Protein AF-A0A2D4J6K2-F1 (afdb_monomer_lite)

InterPro domains:
  IPR034968 Reelin [PTHR11841] (1-175)
  IPR049419 Reelin, subrepeat B [PF21471] (48-173)

Foldseek 3Di:
DDDDDADDEDPQADDRPRLDGPDDFAADQDDLLPDPVSLVQWWPDAPQWDWAALVHALPPVHDGTDTAHFAQDWGKTKTFWHQQLPPWKDKDKDAAFAPVCDLSGHQPPVDPCQQLQWKFKWKDPPQPPDIDTQDTGGNVNRNHIDMDMGTQDPVQNGTGMMIMITGRDGPGGSD

pLDDT: mean 92.03, std 8.97, range [40.94, 98.75]

Secondary structure (DSSP, 8-state):
---PPPP---TTEESTTS-EESSPPPS-----SS-HHHHHHHEEEEESEEEE-TT---TTT--S-EEEE--SS-EEEEEPPEE-TT--EEEEEE--S-TT-BTTB---TT-TTGGGGPEEEEEESSTTSS-EEEEEE-GGGSSS-EEEEEEPPGGG-SEEEEEEEEE----STT-

Radius of gyration: 18.19 Å; chains: 1; bounding box: 37×35×67 Å

Organism: NCBI:txid129467

Structure (mmCIF, N/CA/C/O backbone):
data_AF-A0A2D4J6K2-F1
#
_entry.id   AF-A0A2D4J6K2-F1
#
loop_
_atom_site.group_PDB
_atom_site.id
_atom_site.type_symbol
_atom_site.label_atom_id
_atom_site.label_alt_id
_atom_site.label_comp_id
_atom_site.label_asym_id
_atom_site.label_entity_id
_atom_site.label_seq_id
_atom_site.pdbx_PDB_ins_code
_atom_site.Cartn_x
_atom_site.Cartn_y
_atom_site.Cartn_z
_atom_site.occupancy
_atom_site.B_iso_or_equiv
_atom_site.auth_seq_id
_atom_site.auth_comp_id
_atom_site.auth_asym_id
_atom_site.auth_atom_id
_atom_site.pdbx_PDB_model_num
ATOM 1 N N . CYS A 1 1 ? -8.580 -12.258 48.032 1.00 40.94 1 CYS A N 1
ATOM 2 C CA . CYS A 1 1 ? -7.951 -12.733 46.785 1.00 40.94 1 CYS A CA 1
ATOM 3 C C . CYS A 1 1 ? -8.406 -11.860 45.628 1.00 40.94 1 CYS A C 1
ATOM 5 O O . CYS A 1 1 ? -9.471 -12.102 45.084 1.00 40.94 1 CYS A O 1
ATOM 7 N N . THR A 1 2 ? -7.637 -10.838 45.277 1.00 45.34 2 THR A N 1
ATOM 8 C CA . THR A 1 2 ? -7.855 -10.039 44.062 1.00 45.34 2 THR A CA 1
ATOM 9 C C . THR A 1 2 ? -6.503 -9.889 43.389 1.00 45.34 2 THR A C 1
ATOM 11 O O . THR A 1 2 ? -5.783 -8.925 43.615 1.00 45.34 2 THR A O 1
ATOM 14 N N . THR A 1 3 ? -6.116 -10.914 42.642 1.00 52.81 3 THR A N 1
ATOM 15 C CA . THR A 1 3 ? -4.919 -10.920 41.796 1.00 52.81 3 THR A CA 1
ATOM 16 C C . THR A 1 3 ? -5.370 -11.283 40.389 1.00 52.81 3 THR A C 1
ATOM 18 O O . THR A 1 3 ? -5.173 -12.406 39.934 1.00 52.81 3 THR A O 1
ATOM 21 N N . GLY A 1 4 ? -6.085 -10.359 39.748 1.00 64.50 4 GLY A N 1
ATOM 22 C CA . GLY A 1 4 ? -6.247 -10.362 38.295 1.00 64.50 4 GLY A CA 1
ATOM 23 C C . GLY A 1 4 ? -5.113 -9.549 37.672 1.00 64.50 4 GLY A C 1
ATOM 24 O O . GLY A 1 4 ? -4.625 -8.609 38.300 1.00 64.50 4 GLY A O 1
ATOM 25 N N . ALA A 1 5 ? -4.670 -9.922 36.472 1.00 72.75 5 ALA A N 1
ATOM 26 C CA . ALA A 1 5 ? -3.735 -9.108 35.704 1.00 72.75 5 ALA A CA 1
ATOM 27 C C . ALA A 1 5 ? -4.424 -7.788 35.315 1.00 72.75 5 ALA A C 1
ATOM 29 O O . ALA A 1 5 ? -5.496 -7.815 34.720 1.00 72.75 5 ALA A O 1
ATOM 30 N N . VAL A 1 6 ? -3.831 -6.654 35.691 1.00 81.38 6 VAL A N 1
ATOM 31 C CA . VAL A 1 6 ? -4.271 -5.318 35.266 1.00 81.38 6 VAL A CA 1
ATOM 32 C C . VAL A 1 6 ? -3.537 -4.986 33.970 1.00 81.38 6 VAL A C 1
ATOM 34 O O . VAL A 1 6 ? -2.307 -5.051 33.939 1.00 81.38 6 VAL A O 1
ATOM 37 N N . CYS A 1 7 ? -4.272 -4.657 32.909 1.00 81.44 7 CYS A N 1
ATOM 38 C CA . CYS A 1 7 ? -3.682 -4.202 31.655 1.00 81.44 7 CYS A CA 1
ATOM 39 C C . CYS A 1 7 ? -3.171 -2.761 31.814 1.00 81.44 7 CYS A C 1
ATOM 41 O O . CYS A 1 7 ? -3.884 -1.890 32.307 1.00 81.44 7 CYS A O 1
ATOM 43 N N . ILE A 1 8 ? -1.919 -2.517 31.423 1.00 87.94 8 ILE A N 1
ATOM 44 C CA . ILE A 1 8 ? -1.340 -1.172 31.326 1.00 87.94 8 ILE A CA 1
ATOM 45 C C . ILE A 1 8 ? -1.358 -0.812 29.845 1.00 87.94 8 ILE A C 1
ATOM 47 O O . ILE A 1 8 ? -0.713 -1.497 29.053 1.00 87.94 8 ILE A O 1
ATOM 51 N N . CYS A 1 9 ? -2.128 0.210 29.481 1.00 85.31 9 CYS A N 1
ATOM 52 C CA . CYS A 1 9 ? -2.348 0.574 28.086 1.00 85.31 9 CYS A CA 1
ATOM 53 C C . CYS A 1 9 ? -1.254 1.495 27.555 1.00 85.31 9 CYS A C 1
ATOM 55 O O . CYS A 1 9 ? -0.754 2.358 28.281 1.00 85.31 9 CYS A O 1
ATOM 57 N N . ASP A 1 10 ? -0.928 1.322 26.275 1.00 85.62 10 ASP A N 1
ATOM 58 C CA . ASP A 1 10 ? -0.120 2.279 25.526 1.00 85.62 10 ASP A CA 1
ATOM 59 C C . ASP A 1 10 ? -0.854 3.624 25.411 1.00 85.62 10 ASP A C 1
ATOM 61 O O . ASP A 1 10 ? -2.075 3.689 25.560 1.00 85.62 10 ASP A O 1
ATOM 65 N N . GLU A 1 11 ? -0.117 4.700 25.117 1.00 86.06 11 GLU A N 1
ATOM 66 C CA . GLU A 1 11 ? -0.626 6.081 25.155 1.00 86.06 11 GLU A CA 1
ATOM 67 C C . GLU A 1 11 ? -1.882 6.306 24.300 1.00 86.06 11 GLU A C 1
ATOM 69 O O . GLU A 1 11 ? -2.694 7.155 24.646 1.00 86.06 11 GLU A O 1
ATOM 74 N N . GLU A 1 12 ? -2.084 5.543 23.224 1.00 84.31 12 GLU A N 1
ATOM 75 C CA . GLU A 1 12 ? -3.235 5.670 22.316 1.00 84.31 12 GLU A CA 1
ATOM 76 C C . GLU A 1 12 ? -4.458 4.820 22.713 1.00 84.31 12 GLU A C 1
ATOM 78 O O . GLU A 1 12 ? -5.531 4.943 22.109 1.00 84.31 12 GLU A O 1
ATOM 83 N N . TYR A 1 13 ? -4.321 3.973 23.737 1.00 85.81 13 TYR A N 1
ATOM 84 C CA . TYR A 1 13 ? -5.307 2.971 24.130 1.00 85.81 13 TYR A CA 1
ATOM 85 C C . TYR A 1 13 ? -5.814 3.196 25.561 1.00 85.81 13 TYR A C 1
ATOM 87 O O . TYR A 1 13 ? -5.136 3.745 26.426 1.00 85.81 13 TYR A O 1
ATOM 95 N N . GLN A 1 14 ? -7.042 2.762 25.826 1.00 87.69 14 GLN A N 1
ATOM 96 C CA . GLN A 1 14 ? -7.716 2.871 27.117 1.00 87.69 14 GLN A CA 1
ATOM 97 C C . GLN A 1 14 ? -8.686 1.699 27.339 1.00 87.69 14 GLN A C 1
ATOM 99 O O . GLN A 1 14 ? -8.943 0.896 26.438 1.00 87.69 14 GLN A O 1
ATOM 104 N N . GLY A 1 15 ? -9.263 1.638 28.541 1.00 83.81 15 GLY A N 1
ATOM 105 C CA . GLY A 1 15 ? -10.192 0.588 28.965 1.00 83.81 15 GLY A CA 1
ATOM 106 C C . GLY A 1 15 ? -9.508 -0.533 29.748 1.00 83.81 15 GLY A C 1
ATOM 107 O O . GLY A 1 15 ? -8.283 -0.598 29.816 1.00 83.81 15 GLY A O 1
ATOM 108 N N . ASP A 1 16 ? -10.313 -1.414 30.342 1.00 84.75 16 ASP A N 1
ATOM 109 C CA . ASP A 1 16 ? -9.829 -2.474 31.240 1.00 84.75 16 ASP A CA 1
ATOM 110 C C . ASP A 1 16 ? -8.933 -3.510 30.532 1.00 84.75 16 ASP A C 1
ATOM 112 O O . ASP A 1 16 ? -8.126 -4.174 31.182 1.00 84.75 16 ASP A O 1
ATOM 116 N N . ASP A 1 17 ? -9.058 -3.633 29.206 1.00 84.81 17 ASP A N 1
ATOM 117 C CA . ASP A 1 17 ? -8.307 -4.554 28.344 1.00 84.81 17 ASP A CA 1
ATOM 118 C C . ASP A 1 17 ? -7.484 -3.851 27.245 1.00 84.81 17 ASP A C 1
ATOM 120 O O . ASP A 1 17 ? -6.954 -4.513 26.352 1.00 84.81 17 ASP A O 1
ATOM 124 N N . CYS A 1 18 ? -7.370 -2.518 27.294 1.00 84.19 18 CYS A N 1
ATOM 125 C CA . CYS A 1 18 ? -6.665 -1.697 26.302 1.00 84.19 18 CYS A CA 1
ATOM 126 C C . CYS A 1 18 ? -7.166 -1.846 24.853 1.00 84.19 18 CYS A C 1
ATOM 128 O O . CYS A 1 18 ? -6.409 -1.629 23.909 1.00 84.19 18 CYS A O 1
ATOM 130 N N . SER A 1 19 ? -8.438 -2.203 24.653 1.00 81.06 19 SER A N 1
ATOM 131 C CA . SER A 1 19 ? -9.027 -2.378 23.315 1.00 81.06 19 SER A CA 1
ATOM 132 C C . SER A 1 19 ? -9.622 -1.101 22.706 1.00 81.06 19 SER A C 1
ATOM 134 O O . SER A 1 19 ? -9.994 -1.089 21.529 1.00 81.06 19 SER A O 1
ATOM 136 N N . VAL A 1 20 ? -9.740 -0.019 23.481 1.00 84.50 20 VAL A N 1
ATOM 137 C CA . VAL A 1 20 ? -10.436 1.206 23.066 1.00 84.50 20 VAL A CA 1
ATOM 138 C C . VAL A 1 20 ? -9.429 2.299 22.737 1.00 84.50 20 VAL A C 1
ATOM 140 O O . VAL A 1 20 ? -8.550 2.587 23.535 1.00 84.50 20 VAL A O 1
ATOM 143 N N . PHE A 1 21 ? -9.593 2.968 21.597 1.00 86.38 21 PHE A N 1
ATOM 144 C CA . PHE A 1 21 ? -8.794 4.149 21.259 1.00 86.38 21 PHE A CA 1
ATOM 145 C C . PHE A 1 21 ? -9.214 5.349 22.114 1.00 86.38 21 PHE A C 1
ATOM 147 O O . PHE A 1 21 ? -10.408 5.589 22.324 1.00 86.38 21 PHE A O 1
ATOM 154 N N . ASN A 1 22 ? -8.244 6.119 22.601 1.00 87.81 22 ASN A N 1
ATOM 155 C CA . ASN A 1 22 ? -8.507 7.346 23.361 1.00 87.81 22 ASN A CA 1
ATOM 156 C C . ASN A 1 22 ? -8.780 8.583 22.482 1.00 87.81 22 ASN A C 1
ATOM 158 O O . ASN A 1 22 ? -9.124 9.645 23.000 1.00 87.81 22 ASN A O 1
ATOM 162 N N . HIS A 1 23 ? -8.666 8.434 21.162 1.00 88.25 23 HIS A N 1
ATOM 163 C CA . HIS A 1 23 ? -8.917 9.459 20.157 1.00 88.25 23 HIS A CA 1
ATOM 164 C C . HIS A 1 23 ? -9.767 8.903 19.004 1.00 88.25 23 HIS A C 1
ATOM 166 O O . HIS A 1 23 ? -9.968 7.693 18.866 1.00 88.25 23 HIS A O 1
ATOM 172 N N . GLU A 1 24 ? -10.297 9.795 18.165 1.00 92.38 24 GLU A N 1
ATOM 173 C CA . GLU A 1 24 ? -11.026 9.383 16.966 1.00 92.38 24 GLU A CA 1
ATOM 174 C C . GLU A 1 24 ? -10.060 8.953 15.861 1.00 92.38 24 GLU A C 1
ATOM 176 O O . GLU A 1 24 ? -9.189 9.717 15.445 1.00 92.38 24 GLU A O 1
ATOM 181 N N . LEU A 1 25 ? -10.254 7.736 15.351 1.00 95.12 25 LEU A N 1
ATOM 182 C CA . LEU A 1 25 ? -9.479 7.228 14.228 1.00 95.12 25 LEU A CA 1
ATOM 183 C C . LEU A 1 25 ? -9.926 7.857 12.899 1.00 95.12 25 LEU A C 1
ATOM 185 O O . LEU A 1 25 ? -11.128 8.056 12.678 1.00 95.12 25 LEU A O 1
ATOM 189 N N . PRO A 1 26 ? -8.993 8.101 11.963 1.00 96.25 26 PRO A N 1
ATOM 190 C CA . PRO A 1 26 ? -9.336 8.550 10.623 1.00 96.25 26 PRO A CA 1
ATOM 191 C C . PRO A 1 26 ? -10.229 7.527 9.909 1.00 96.25 26 PRO A C 1
ATOM 193 O O . PRO A 1 26 ? -9.939 6.334 9.855 1.00 96.25 26 PRO A O 1
ATOM 196 N N . SER A 1 27 ? -11.325 8.011 9.319 1.00 96.12 27 SER A N 1
ATOM 197 C CA . SER A 1 27 ? -12.288 7.174 8.579 1.00 96.12 27 SER A CA 1
ATOM 198 C C . SER A 1 27 ? -11.938 6.979 7.100 1.00 96.12 27 SER A C 1
ATOM 200 O O . SER A 1 27 ? -12.653 6.302 6.359 1.00 96.12 27 SER A O 1
ATOM 202 N N . TYR A 1 28 ? -10.849 7.598 6.646 1.00 95.56 28 TYR A N 1
ATOM 203 C CA . TYR A 1 28 ? -10.326 7.475 5.295 1.00 95.56 28 TYR A CA 1
ATOM 204 C C . TYR A 1 28 ? -8.827 7.772 5.281 1.00 95.56 28 TYR A C 1
ATOM 206 O O . TYR A 1 28 ? -8.302 8.446 6.164 1.00 95.56 28 TYR A O 1
ATOM 214 N N . ILE A 1 29 ? -8.168 7.311 4.225 1.00 96.88 29 ILE A N 1
ATOM 215 C CA . ILE A 1 29 ? -6.788 7.645 3.885 1.00 96.88 29 ILE A CA 1
ATOM 216 C C . ILE A 1 29 ? -6.765 8.115 2.431 1.00 96.88 29 ILE A C 1
ATOM 218 O O . ILE A 1 29 ? -7.442 7.548 1.568 1.00 96.88 29 ILE A O 1
ATOM 222 N N . LYS A 1 30 ? -6.004 9.172 2.155 1.00 97.31 30 LYS A N 1
ATOM 223 C CA . LYS A 1 30 ? -5.734 9.631 0.795 1.00 97.31 30 LYS A CA 1
ATOM 224 C C . LYS A 1 30 ? -4.341 10.224 0.746 1.00 97.31 30 LYS A C 1
ATOM 226 O O . LYS A 1 30 ? -4.066 11.207 1.428 1.00 97.31 30 LYS A O 1
ATOM 231 N N . ASP A 1 31 ? -3.513 9.657 -0.115 1.00 97.81 31 ASP A N 1
ATOM 232 C CA . ASP A 1 31 ? -2.164 10.137 -0.350 1.00 97.81 31 ASP A CA 1
ATOM 233 C C . ASP A 1 31 ? -1.859 10.081 -1.847 1.00 97.81 31 ASP A C 1
ATOM 235 O O . ASP A 1 31 ? -2.125 9.072 -2.502 1.00 97.81 31 ASP A O 1
ATOM 239 N N . ASN A 1 32 ? -1.375 11.192 -2.394 1.00 96.62 32 ASN A N 1
ATOM 240 C CA . ASN A 1 32 ? -0.858 11.273 -3.758 1.00 96.62 32 ASN A CA 1
ATOM 241 C C . ASN A 1 32 ? 0.677 11.297 -3.786 1.00 96.62 32 ASN A C 1
ATOM 243 O O . ASN A 1 32 ? 1.232 11.417 -4.866 1.00 96.62 32 ASN A O 1
ATOM 247 N N . PHE A 1 33 ? 1.328 11.187 -2.622 1.00 97.25 33 PHE A N 1
ATOM 248 C CA . PHE A 1 33 ? 2.777 11.156 -2.430 1.00 97.25 33 PHE A CA 1
ATOM 249 C C . PHE A 1 33 ? 3.519 12.424 -2.870 1.00 97.25 33 PHE A C 1
ATOM 251 O O . PHE A 1 33 ? 4.728 12.404 -3.037 1.00 97.25 33 PHE A O 1
ATOM 258 N N . GLU A 1 34 ? 2.820 13.556 -2.962 1.00 96.00 34 GLU A N 1
ATOM 259 C CA . GLU A 1 34 ? 3.423 14.865 -3.266 1.00 96.00 34 GLU A CA 1
ATOM 260 C C . GLU A 1 34 ? 3.823 15.645 -2.000 1.00 96.00 34 GLU A C 1
ATOM 262 O O . GLU A 1 34 ? 4.431 16.713 -2.068 1.00 96.00 34 GLU A O 1
ATOM 267 N N . SER A 1 35 ? 3.436 15.164 -0.813 1.00 95.50 35 SER A N 1
ATOM 268 C CA . SER A 1 35 ? 3.678 15.857 0.454 1.00 95.50 35 SER A CA 1
ATOM 269 C C . SER A 1 35 ? 4.117 14.893 1.546 1.00 95.50 35 SER A C 1
ATOM 271 O O . SER A 1 35 ? 3.306 14.143 2.084 1.00 95.50 35 SER A O 1
ATOM 273 N N . ALA A 1 36 ? 5.384 15.006 1.955 1.00 94.12 36 ALA A N 1
ATOM 274 C CA . ALA A 1 36 ? 5.952 14.209 3.043 1.00 94.12 36 ALA A CA 1
ATOM 275 C C . ALA A 1 36 ? 5.132 14.305 4.342 1.00 94.12 36 ALA A C 1
ATOM 277 O O . ALA A 1 36 ? 4.940 13.304 5.023 1.00 94.12 36 ALA A O 1
ATOM 278 N N . ARG A 1 37 ? 4.573 15.486 4.647 1.00 95.62 37 ARG A N 1
ATOM 279 C CA . ARG A 1 37 ? 3.709 15.686 5.820 1.00 95.62 37 ARG A CA 1
ATOM 280 C C . ARG A 1 37 ? 2.416 14.872 5.735 1.00 95.62 37 ARG A C 1
ATOM 282 O O . ARG A 1 37 ? 1.976 14.327 6.738 1.00 95.62 37 ARG A O 1
ATOM 289 N N . ILE A 1 38 ? 1.784 14.814 4.561 1.00 95.19 38 ILE A N 1
ATOM 290 C CA . ILE A 1 38 ? 0.570 14.005 4.370 1.00 95.19 38 ILE A CA 1
ATOM 291 C C . ILE A 1 38 ? 0.911 12.522 4.500 1.00 95.19 38 ILE A C 1
ATOM 293 O O . ILE A 1 38 ? 0.182 11.786 5.162 1.00 95.19 38 ILE A O 1
ATOM 297 N N . THR A 1 39 ? 2.051 12.107 3.952 1.00 96.31 39 THR A N 1
ATOM 298 C CA . THR A 1 39 ? 2.540 10.736 4.090 1.00 96.31 39 THR A CA 1
ATOM 299 C C . THR A 1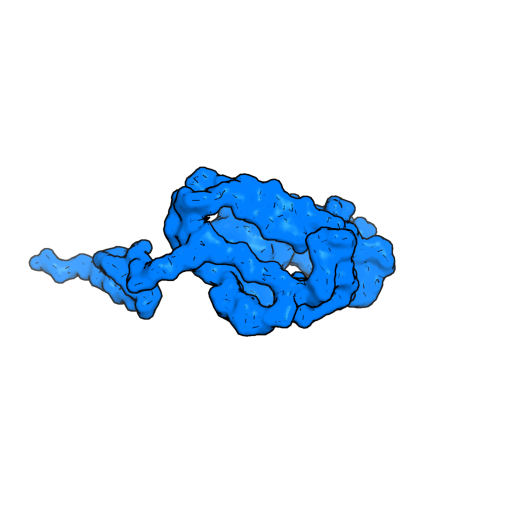 39 ? 2.792 10.361 5.554 1.00 96.31 39 THR A C 1
ATOM 301 O O . THR A 1 39 ? 2.292 9.341 6.014 1.00 96.31 39 THR A O 1
ATOM 304 N N . GLU A 1 40 ? 3.453 11.209 6.335 1.00 95.94 40 GLU A N 1
ATOM 305 C CA . GLU A 1 40 ? 3.700 10.967 7.765 1.00 95.94 40 GLU A CA 1
ATOM 306 C C . GLU A 1 40 ? 2.411 10.878 8.607 1.00 95.94 40 GLU A C 1
ATOM 308 O O . GLU A 1 40 ? 2.323 10.127 9.581 1.00 95.94 40 GLU A O 1
ATOM 313 N N . ILE A 1 41 ? 1.370 11.624 8.229 1.00 95.56 41 ILE A N 1
ATOM 314 C CA . ILE A 1 41 ? 0.064 11.555 8.897 1.00 95.56 41 ILE A CA 1
ATOM 315 C C . ILE A 1 41 ? -0.646 10.232 8.586 1.00 95.56 41 ILE A C 1
ATOM 317 O O . ILE A 1 41 ? -1.324 9.684 9.451 1.00 95.56 41 ILE A O 1
ATOM 321 N N . ASN A 1 42 ? -0.501 9.725 7.364 1.00 97.56 42 ASN A N 1
ATOM 322 C CA . ASN A 1 42 ? -1.285 8.607 6.846 1.00 97.56 42 ASN A CA 1
ATOM 323 C C . ASN A 1 42 ? -0.658 7.225 7.098 1.00 97.56 42 ASN A C 1
ATOM 325 O O . ASN A 1 42 ? -1.383 6.235 7.247 1.00 97.56 42 ASN A O 1
ATOM 329 N N . TRP A 1 43 ? 0.671 7.140 7.104 1.00 98.00 43 TRP A N 1
ATOM 330 C CA . TRP A 1 43 ? 1.405 5.876 7.107 1.00 98.00 43 TRP A CA 1
ATOM 331 C C . TRP A 1 43 ? 2.163 5.685 8.416 1.00 98.00 43 TRP A C 1
ATOM 333 O O . TRP A 1 43 ? 2.912 6.558 8.840 1.00 98.00 43 TRP A O 1
ATOM 343 N N . GLU A 1 44 ? 1.971 4.522 9.030 1.00 96.75 44 GLU A N 1
ATOM 344 C CA . GLU A 1 44 ? 2.675 4.112 10.246 1.00 96.75 44 GLU A CA 1
ATOM 345 C C . GLU A 1 44 ? 4.065 3.568 9.907 1.00 96.75 44 GLU A C 1
ATOM 347 O O . GLU A 1 44 ? 5.062 3.902 10.539 1.00 96.75 44 GLU A O 1
ATOM 352 N N . ILE A 1 45 ? 4.145 2.733 8.866 1.00 97.50 45 ILE A N 1
ATOM 353 C CA . ILE A 1 45 ? 5.390 2.079 8.458 1.00 97.50 45 ILE A CA 1
ATOM 354 C C . ILE A 1 45 ? 5.560 2.223 6.954 1.00 97.50 45 ILE A C 1
ATOM 356 O O . ILE A 1 45 ? 4.717 1.775 6.182 1.00 97.50 45 ILE A O 1
ATOM 360 N N . ILE A 1 46 ? 6.703 2.760 6.535 1.00 97.88 46 ILE A N 1
ATOM 361 C CA . ILE A 1 46 ? 7.211 2.641 5.168 1.00 97.88 46 ILE A CA 1
ATOM 362 C C . ILE A 1 46 ? 8.616 2.053 5.265 1.00 97.88 46 ILE A C 1
ATOM 364 O O . ILE A 1 46 ? 9.523 2.666 5.821 1.00 97.88 46 ILE A O 1
ATOM 368 N N . GLN A 1 47 ? 8.797 0.844 4.743 1.00 97.38 47 GLN A N 1
ATOM 369 C CA . GLN A 1 47 ? 10.084 0.150 4.726 1.00 97.38 47 GLN A CA 1
ATOM 370 C C . GLN A 1 47 ? 10.454 -0.232 3.303 1.00 97.38 47 GLN A C 1
ATOM 372 O O . GLN A 1 47 ? 9.610 -0.703 2.544 1.00 97.38 47 GLN A O 1
ATOM 377 N N . GLY A 1 48 ? 11.719 -0.013 2.940 1.00 95.50 48 GLY A N 1
ATOM 378 C CA . GLY A 1 48 ? 12.235 -0.341 1.611 1.00 95.50 48 GLY A CA 1
ATOM 379 C C . GLY A 1 48 ? 11.647 0.504 0.475 1.00 95.50 48 GLY A C 1
ATOM 380 O O . GLY A 1 48 ? 11.865 0.162 -0.688 1.00 95.50 48 GLY A O 1
ATOM 381 N N . GLY A 1 49 ? 10.917 1.575 0.797 1.00 95.25 49 GLY A N 1
ATOM 382 C CA . GLY A 1 49 ? 10.326 2.499 -0.164 1.00 95.25 49 GLY A CA 1
ATOM 383 C C . GLY A 1 49 ? 10.651 3.955 0.141 1.00 95.25 49 GLY A C 1
ATOM 384 O O . GLY A 1 49 ? 10.939 4.316 1.280 1.00 95.25 49 GLY A O 1
ATOM 385 N N . VAL A 1 50 ? 10.617 4.774 -0.904 1.00 95.12 50 VAL A N 1
ATOM 386 C CA . VAL A 1 50 ? 10.858 6.218 -0.875 1.00 95.12 50 VAL A CA 1
ATOM 387 C C . VAL A 1 50 ? 9.837 6.918 -1.764 1.00 95.12 50 VAL A C 1
ATOM 389 O O . VAL A 1 50 ? 9.312 6.321 -2.702 1.00 95.12 50 VAL A O 1
ATOM 392 N N . ILE A 1 51 ? 9.560 8.189 -1.488 1.00 96.69 51 ILE A N 1
ATOM 393 C CA . ILE A 1 51 ? 8.781 9.018 -2.408 1.00 96.69 51 ILE A CA 1
ATOM 394 C C . ILE A 1 51 ? 9.666 9.369 -3.607 1.00 96.69 51 ILE A C 1
ATOM 396 O O . ILE A 1 51 ? 10.795 9.829 -3.432 1.00 96.69 51 ILE A O 1
ATOM 400 N N . GLY A 1 52 ? 9.164 9.127 -4.816 1.00 94.69 52 GLY A N 1
ATOM 401 C CA . GLY A 1 52 ? 9.823 9.530 -6.052 1.00 94.69 52 GLY A CA 1
ATOM 402 C C . GLY A 1 52 ? 9.250 8.858 -7.296 1.00 94.69 52 GLY A C 1
ATOM 403 O O . GLY A 1 52 ? 8.164 8.275 -7.293 1.00 94.69 52 GLY A O 1
ATOM 404 N N . ASN A 1 53 ? 10.028 8.901 -8.373 1.00 92.56 53 ASN A N 1
ATOM 405 C CA . ASN A 1 53 ? 9.617 8.497 -9.717 1.00 92.56 53 ASN A CA 1
ATOM 406 C C . ASN A 1 53 ? 10.545 7.435 -10.337 1.00 92.56 53 ASN A C 1
ATOM 408 O O . ASN A 1 53 ? 10.741 7.410 -11.551 1.00 92.56 53 ASN A O 1
ATOM 412 N N . GLY A 1 54 ? 11.119 6.538 -9.524 1.00 89.81 54 GLY A N 1
ATOM 413 C CA . GLY A 1 54 ? 12.076 5.521 -9.994 1.00 89.81 54 GLY A CA 1
ATOM 414 C C . GLY A 1 54 ? 11.524 4.574 -11.070 1.00 89.81 54 GLY A C 1
ATOM 415 O O . GLY A 1 54 ? 12.269 4.136 -11.948 1.00 89.81 54 GLY A O 1
ATOM 416 N N . CYS A 1 55 ? 10.207 4.340 -11.056 1.00 90.06 55 CYS A N 1
ATOM 417 C CA . CYS A 1 55 ? 9.463 3.609 -12.088 1.00 90.06 55 CYS A CA 1
ATOM 418 C C . CYS A 1 55 ? 8.799 4.501 -13.152 1.00 90.06 55 CYS A C 1
ATOM 420 O O . CYS A 1 55 ? 8.002 4.015 -13.955 1.00 90.06 55 CYS A O 1
ATOM 422 N N . GLY A 1 56 ? 9.138 5.791 -13.184 1.00 91.81 56 GLY A N 1
ATOM 423 C CA . GLY A 1 56 ? 8.428 6.806 -13.950 1.00 91.81 56 GLY A CA 1
ATOM 424 C C . GLY A 1 56 ? 7.091 7.186 -13.312 1.00 91.81 56 GLY A C 1
ATOM 425 O O . GLY A 1 56 ? 6.780 6.801 -12.186 1.00 91.81 56 GLY A O 1
ATOM 426 N N . GLN A 1 57 ? 6.296 7.965 -14.042 1.00 93.06 57 GLN A N 1
ATOM 427 C CA . GLN A 1 57 ? 4.941 8.307 -13.613 1.00 93.06 57 GLN A CA 1
ATOM 428 C C . GLN A 1 57 ? 3.993 7.130 -13.843 1.00 93.06 57 GLN A C 1
ATOM 430 O O . GLN A 1 57 ? 4.042 6.482 -14.889 1.00 93.06 57 GLN A O 1
ATOM 435 N N . LEU A 1 58 ? 3.045 6.934 -12.926 1.00 95.00 58 LEU A N 1
ATOM 436 C CA . LEU A 1 58 ? 1.980 5.929 -13.031 1.00 95.00 58 LEU A CA 1
ATOM 437 C C . LEU A 1 58 ? 0.855 6.356 -14.004 1.00 95.00 58 LEU A C 1
ATOM 439 O O . LEU A 1 58 ? -0.343 6.230 -13.721 1.00 95.00 58 LEU A O 1
ATOM 443 N N . ALA A 1 59 ? 1.238 6.901 -15.158 1.00 91.25 59 ALA A N 1
ATOM 444 C CA . ALA A 1 59 ? 0.329 7.417 -16.170 1.00 91.25 59 ALA A CA 1
ATOM 445 C C . ALA A 1 59 ? -0.447 6.280 -16.872 1.00 91.25 59 ALA A C 1
ATOM 447 O O . ALA A 1 59 ? 0.084 5.181 -17.038 1.00 91.25 59 ALA A O 1
ATOM 448 N N . PRO A 1 60 ? -1.697 6.520 -17.317 1.00 94.25 60 PRO A N 1
ATOM 449 C CA . PRO A 1 60 ? -2.467 7.767 -17.214 1.00 94.25 60 PRO A CA 1
ATOM 450 C C . PRO A 1 60 ? -3.236 7.916 -15.885 1.00 94.25 60 PRO A C 1
ATOM 452 O O . PRO A 1 60 ? -4.084 8.795 -15.760 1.00 94.25 60 PRO A O 1
ATOM 455 N N . TYR A 1 61 ? -3.016 7.031 -14.909 1.00 95.94 61 TYR A N 1
ATOM 456 C CA . TYR A 1 61 ? -3.894 6.906 -13.741 1.00 95.94 61 TYR A CA 1
ATOM 457 C C . TYR A 1 61 ? -3.499 7.785 -12.553 1.00 95.94 61 TYR A C 1
ATOM 459 O O . TYR A 1 61 ? -4.375 8.098 -11.735 1.00 95.94 61 TYR A O 1
ATOM 467 N N . ALA A 1 62 ? -2.220 8.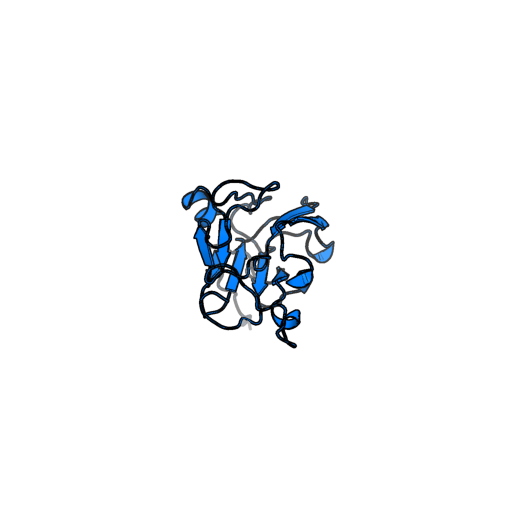152 -12.461 1.00 92.81 62 ALA A N 1
ATOM 468 C CA . ALA A 1 62 ? -1.666 9.116 -11.519 1.00 92.81 62 ALA A CA 1
ATOM 469 C C . ALA A 1 62 ? -0.466 9.859 -12.142 1.00 92.81 62 ALA A C 1
ATOM 471 O O . ALA A 1 62 ? 0.185 9.362 -13.062 1.00 92.81 62 ALA A O 1
ATOM 472 N N . HIS A 1 63 ? -0.205 11.065 -11.641 1.00 91.69 63 HIS A N 1
ATOM 473 C CA . HIS A 1 63 ? 0.853 11.965 -12.102 1.00 91.69 63 HIS A CA 1
ATOM 474 C C . HIS A 1 63 ? 1.738 12.358 -10.924 1.00 91.69 63 HIS A C 1
ATOM 476 O O . HIS A 1 63 ? 1.257 12.346 -9.795 1.00 91.69 63 HIS A O 1
ATOM 482 N N . GLY A 1 64 ? 2.970 12.769 -11.224 1.00 93.25 64 GLY A N 1
ATOM 483 C CA . GLY A 1 64 ? 3.933 13.195 -10.213 1.00 93.25 64 GLY A CA 1
ATOM 484 C C . GLY A 1 64 ? 4.700 12.027 -9.598 1.00 93.25 64 GLY A C 1
ATOM 485 O O . GLY A 1 64 ? 5.005 11.053 -10.297 1.00 93.25 64 GLY A O 1
ATOM 486 N N . ASP A 1 65 ? 5.046 12.173 -8.328 1.00 96.25 65 ASP A N 1
ATOM 487 C CA . ASP A 1 65 ? 5.765 11.183 -7.544 1.00 96.25 65 ASP A CA 1
ATOM 488 C C . ASP A 1 65 ? 4.844 10.047 -7.076 1.00 96.25 65 ASP A C 1
ATOM 490 O O . ASP A 1 65 ? 3.617 10.058 -7.193 1.00 96.25 65 ASP A O 1
ATOM 494 N N . SER A 1 66 ? 5.470 8.987 -6.583 1.00 96.88 66 SER A N 1
ATOM 495 C CA . SER A 1 66 ? 4.804 7.791 -6.088 1.00 96.88 66 SER A CA 1
ATOM 496 C C . SER A 1 66 ? 5.573 7.219 -4.906 1.00 96.88 66 SER A C 1
ATOM 498 O O . SER A 1 66 ? 6.754 7.516 -4.716 1.00 96.88 66 SER A O 1
ATOM 500 N N . LEU A 1 67 ? 4.928 6.357 -4.122 1.00 97.56 67 LEU A N 1
ATOM 501 C CA . LEU A 1 67 ? 5.652 5.525 -3.172 1.00 97.56 67 LEU A CA 1
ATOM 502 C C . LEU A 1 67 ? 6.351 4.385 -3.924 1.00 97.56 67 LEU A C 1
ATOM 504 O O . LEU A 1 67 ? 5.725 3.404 -4.327 1.00 97.56 67 LEU A O 1
ATOM 508 N N . TYR A 1 68 ? 7.656 4.537 -4.121 1.00 96.81 68 TYR A N 1
ATOM 509 C CA . TYR A 1 68 ? 8.491 3.670 -4.940 1.00 96.81 68 TYR A CA 1
ATOM 510 C C . TYR A 1 68 ? 9.359 2.755 -4.067 1.00 96.81 68 TYR A C 1
ATOM 512 O O . TYR A 1 68 ? 10.161 3.220 -3.259 1.00 96.81 68 TYR A O 1
ATOM 520 N N . PHE A 1 69 ? 9.208 1.438 -4.239 1.00 96.44 69 PHE A N 1
ATOM 521 C CA . PHE A 1 69 ? 9.925 0.419 -3.468 1.00 96.44 69 PHE A CA 1
ATOM 522 C C . PHE A 1 69 ? 11.127 -0.135 -4.231 1.00 96.44 69 PHE A C 1
ATOM 524 O O . PHE A 1 69 ? 10.964 -0.875 -5.197 1.00 96.44 69 PHE A O 1
ATOM 531 N N . ASN A 1 70 ? 12.333 0.176 -3.757 1.00 92.75 70 ASN A N 1
ATOM 532 C CA . ASN A 1 70 ? 13.596 -0.281 -4.348 1.00 92.75 70 ASN A CA 1
ATOM 533 C C . ASN A 1 70 ? 14.618 -0.794 -3.335 1.00 92.75 70 ASN A C 1
ATOM 535 O O . ASN A 1 70 ? 15.701 -1.229 -3.731 1.00 92.75 70 ASN A O 1
ATOM 539 N N . GLY A 1 71 ? 14.301 -0.735 -2.041 1.00 90.94 71 GLY A N 1
ATOM 540 C CA . GLY A 1 71 ? 15.198 -1.180 -0.985 1.00 90.94 71 GLY A CA 1
ATOM 541 C C . GLY A 1 71 ? 15.474 -2.682 -1.062 1.00 90.94 71 GLY A C 1
ATOM 542 O O . GLY A 1 71 ? 14.661 -3.456 -1.562 1.00 90.94 71 GLY A O 1
ATOM 543 N N . CYS A 1 72 ? 16.626 -3.107 -0.548 1.00 87.12 72 CYS A N 1
ATOM 544 C CA . CYS A 1 72 ? 16.990 -4.523 -0.425 1.00 87.12 72 CYS A CA 1
ATOM 545 C C . CYS A 1 72 ? 16.421 -5.206 0.832 1.00 87.12 72 CYS A C 1
ATOM 547 O O . CYS A 1 72 ? 16.649 -6.394 1.035 1.00 87.12 72 CYS A O 1
ATOM 549 N N . GLN A 1 73 ? 15.752 -4.441 1.692 1.00 88.88 73 GLN A N 1
ATOM 550 C CA . GLN A 1 73 ? 15.123 -4.910 2.922 1.00 88.88 73 GLN A CA 1
ATOM 551 C C . GLN A 1 73 ? 13.636 -5.187 2.684 1.00 88.88 73 GLN A C 1
ATOM 553 O O . GLN A 1 73 ? 13.146 -5.062 1.564 1.00 88.88 73 GLN A O 1
ATOM 558 N N . ILE A 1 74 ? 12.903 -5.504 3.755 1.00 92.81 74 ILE A N 1
ATOM 559 C CA . ILE A 1 74 ? 11.441 -5.620 3.729 1.00 92.81 74 ILE A CA 1
ATOM 560 C C . ILE A 1 74 ? 10.834 -4.421 2.992 1.00 92.81 74 ILE A C 1
ATOM 562 O O . ILE A 1 74 ? 11.132 -3.269 3.309 1.00 92.81 74 ILE A O 1
ATOM 566 N N . ARG A 1 75 ? 9.960 -4.713 2.027 1.00 96.69 75 ARG A N 1
ATOM 567 C CA . ARG A 1 75 ? 9.201 -3.720 1.268 1.00 96.69 75 ARG A CA 1
ATOM 568 C C . ARG A 1 75 ? 7.756 -3.738 1.718 1.00 96.69 75 ARG A C 1
ATOM 570 O O . ARG A 1 75 ? 7.008 -4.643 1.342 1.00 96.69 75 ARG A O 1
ATOM 577 N N . GLN A 1 76 ? 7.380 -2.769 2.545 1.00 98.25 76 GLN A N 1
ATOM 578 C CA . GLN A 1 76 ? 5.998 -2.623 2.985 1.00 98.25 76 GLN A CA 1
ATOM 579 C C . GLN A 1 76 ? 5.580 -1.173 3.208 1.00 98.25 76 GLN A C 1
ATOM 581 O O . GLN A 1 76 ? 6.393 -0.337 3.600 1.00 98.25 76 GLN A O 1
ATOM 586 N N . ALA A 1 77 ? 4.288 -0.925 3.007 1.00 98.56 77 ALA A N 1
ATOM 587 C CA . ALA A 1 77 ? 3.583 0.266 3.461 1.00 98.56 77 ALA A CA 1
ATOM 588 C C . ALA A 1 77 ? 2.451 -0.178 4.390 1.00 98.56 77 ALA A C 1
ATOM 590 O O . ALA A 1 77 ? 1.621 -0.987 3.970 1.00 98.56 77 ALA A O 1
ATOM 591 N N . VAL A 1 78 ? 2.405 0.334 5.615 1.00 98.69 78 VAL A N 1
ATOM 592 C CA . VAL A 1 78 ? 1.338 0.083 6.591 1.00 98.69 78 VAL A CA 1
ATOM 593 C C . VAL A 1 78 ? 0.696 1.411 6.953 1.00 98.69 78 VAL A C 1
ATOM 595 O O . VAL A 1 78 ? 1.396 2.365 7.293 1.00 98.69 78 VAL A O 1
ATOM 598 N N . THR A 1 79 ? -0.626 1.495 6.848 1.00 98.62 79 THR A N 1
ATOM 599 C CA . THR A 1 79 ? -1.373 2.691 7.255 1.00 98.62 79 THR A CA 1
ATOM 600 C C . THR A 1 79 ? -1.351 2.842 8.771 1.00 98.62 79 THR A C 1
ATOM 602 O O . THR A 1 79 ? -1.187 1.854 9.484 1.00 98.62 79 THR A O 1
ATOM 605 N N . LYS A 1 80 ? -1.619 4.046 9.277 1.00 96.69 80 LYS A N 1
ATOM 606 C CA . LYS A 1 80 ? -2.090 4.179 10.664 1.00 96.69 80 LYS A CA 1
ATOM 607 C C . LYS A 1 80 ? -3.433 3.466 10.849 1.00 96.69 80 LYS A C 1
ATOM 609 O O . LYS A 1 80 ? -4.077 3.080 9.867 1.00 96.69 80 LYS A O 1
ATOM 614 N N . ALA A 1 81 ? -3.845 3.270 12.099 1.00 96.62 81 ALA A N 1
ATOM 615 C CA . ALA A 1 81 ? -5.133 2.666 12.428 1.00 96.62 81 ALA A CA 1
ATOM 616 C C . ALA A 1 81 ? -6.297 3.476 11.833 1.00 96.62 81 ALA A C 1
ATOM 618 O O . ALA A 1 81 ? -6.369 4.693 11.985 1.00 96.62 81 ALA A O 1
ATOM 619 N N . LEU A 1 82 ? -7.212 2.789 11.147 1.00 97.81 82 LEU A N 1
ATOM 620 C CA . LEU A 1 82 ? -8.366 3.390 10.477 1.00 97.81 82 LEU A CA 1
ATOM 621 C C . LEU A 1 82 ? -9.680 2.944 11.126 1.00 97.81 82 LEU A C 1
ATOM 623 O O . LEU A 1 82 ? -9.817 1.812 11.601 1.00 97.81 82 LEU A O 1
ATOM 627 N N . ASP A 1 83 ? -10.680 3.822 11.080 1.00 97.62 83 ASP A N 1
ATOM 628 C CA . ASP A 1 83 ? -12.084 3.457 11.270 1.00 97.62 83 ASP A CA 1
ATOM 629 C C . ASP A 1 83 ? -12.713 3.105 9.917 1.00 97.62 83 ASP A C 1
ATOM 631 O O . ASP A 1 83 ? -13.149 3.972 9.157 1.00 97.62 83 ASP A O 1
ATOM 635 N N . LEU A 1 84 ? -12.784 1.808 9.615 1.00 98.12 84 LEU A N 1
ATOM 636 C CA . LEU A 1 84 ? -13.360 1.303 8.369 1.00 98.12 84 LEU A CA 1
ATOM 637 C C . LEU A 1 84 ? -14.833 0.894 8.503 1.00 98.12 84 LEU A C 1
ATOM 639 O O . LEU A 1 84 ? -15.387 0.311 7.570 1.00 98.12 84 LEU A O 1
ATOM 643 N N . THR A 1 85 ? -15.509 1.226 9.609 1.00 97.81 85 THR A N 1
ATOM 644 C CA . THR A 1 85 ? -16.922 0.852 9.843 1.00 97.81 85 THR A CA 1
ATOM 645 C C . THR A 1 85 ? -17.859 1.293 8.715 1.00 97.81 85 THR A C 1
ATOM 647 O O . THR A 1 85 ? -18.809 0.586 8.377 1.00 97.81 85 THR A O 1
ATOM 650 N N . ARG A 1 86 ? -17.582 2.452 8.102 1.00 96.88 86 ARG A N 1
ATOM 651 C CA . ARG A 1 86 ? -18.362 3.028 6.989 1.00 96.88 86 ARG A CA 1
ATOM 652 C C . ARG A 1 86 ? -17.621 3.026 5.651 1.00 96.88 86 ARG A C 1
ATOM 654 O O . ARG A 1 86 ? -18.156 3.519 4.658 1.00 96.88 86 ARG A O 1
ATOM 661 N N . ALA A 1 87 ? -16.403 2.492 5.607 1.00 97.19 87 ALA A N 1
ATOM 662 C CA . ALA A 1 87 ? -15.615 2.437 4.386 1.00 97.19 87 ALA A CA 1
ATOM 663 C C . ALA A 1 87 ? -16.131 1.326 3.459 1.00 97.19 87 ALA A C 1
ATOM 665 O O . ALA A 1 87 ? -16.472 0.226 3.894 1.00 97.19 87 ALA A O 1
ATOM 666 N N . SER A 1 88 ? -16.185 1.608 2.157 1.00 96.88 88 SER A N 1
ATOM 667 C CA . SER A 1 88 ? -16.699 0.662 1.157 1.00 96.88 88 SER A CA 1
ATOM 668 C C . SER A 1 88 ? -15.618 0.118 0.231 1.00 96.88 88 SER A C 1
ATOM 670 O O . SER A 1 88 ? -15.681 -1.048 -0.164 1.00 96.88 88 SER A O 1
ATOM 672 N N . LYS A 1 89 ? -14.626 0.943 -0.118 1.00 98.12 89 LYS A N 1
ATOM 673 C CA . LYS A 1 89 ? -13.632 0.645 -1.149 1.00 98.12 89 LYS A CA 1
ATOM 674 C C . LYS A 1 89 ? -12.216 0.977 -0.696 1.00 98.12 89 LYS A C 1
ATOM 676 O O . LYS A 1 89 ? -11.996 1.991 -0.044 1.00 98.12 89 LYS A O 1
ATOM 681 N N . ILE A 1 90 ? -11.267 0.164 -1.150 1.00 98.56 90 ILE A N 1
ATOM 682 C CA . ILE A 1 90 ? -9.828 0.442 -1.125 1.00 98.56 90 ILE A CA 1
ATOM 683 C C . ILE A 1 90 ? -9.398 0.635 -2.577 1.00 98.56 90 ILE A C 1
ATOM 685 O O . ILE A 1 90 ? -9.651 -0.236 -3.411 1.00 98.56 90 ILE A O 1
ATOM 689 N N . MET A 1 91 ? -8.797 1.781 -2.895 1.00 98.44 91 MET A N 1
ATOM 690 C CA . MET A 1 91 ? -8.422 2.143 -4.264 1.00 98.44 91 MET A CA 1
ATOM 691 C C . MET A 1 91 ? -7.003 2.683 -4.312 1.00 98.44 91 MET A C 1
ATOM 693 O O . MET A 1 91 ? -6.633 3.513 -3.488 1.00 98.44 91 MET A O 1
ATOM 697 N N . PHE A 1 92 ? -6.235 2.236 -5.297 1.00 98.50 92 PHE A N 1
ATOM 698 C CA . PHE A 1 92 ? -4.869 2.695 -5.529 1.00 98.50 92 PHE A CA 1
ATOM 699 C C . PHE A 1 92 ? -4.463 2.447 -6.982 1.00 98.50 92 PHE A C 1
ATOM 701 O O . PHE A 1 92 ? -5.167 1.771 -7.738 1.00 98.50 92 PHE A O 1
ATOM 708 N N . VAL A 1 93 ? -3.334 3.031 -7.375 1.00 98.38 93 VAL A N 1
ATOM 709 C CA . VAL A 1 93 ? -2.664 2.744 -8.643 1.00 98.38 93 VAL A CA 1
ATOM 710 C C . VAL A 1 93 ? -1.405 1.952 -8.324 1.00 98.38 93 VAL A C 1
ATOM 712 O O . VAL A 1 93 ? -0.669 2.325 -7.415 1.00 98.38 93 VAL A O 1
ATOM 715 N N . LEU A 1 94 ? -1.178 0.853 -9.039 1.00 97.88 94 LEU A N 1
ATOM 716 C CA . LEU A 1 94 ? -0.031 -0.025 -8.827 1.00 97.88 94 LEU A CA 1
ATOM 717 C C . LEU A 1 94 ? 0.687 -0.297 -10.145 1.00 97.88 94 LEU A C 1
ATOM 719 O O . LEU A 1 94 ? 0.045 -0.513 -11.171 1.00 97.88 94 LEU A O 1
ATOM 723 N N . GLN A 1 95 ? 2.012 -0.334 -10.075 1.00 96.88 95 GLN A N 1
ATOM 724 C CA . GLN A 1 95 ? 2.899 -0.842 -11.111 1.00 96.88 95 GLN A CA 1
ATOM 725 C C . GLN A 1 95 ? 3.993 -1.681 -10.437 1.00 96.88 95 GLN A C 1
ATOM 727 O O . GLN A 1 95 ? 4.496 -1.305 -9.380 1.00 96.88 95 GLN A O 1
ATOM 732 N N . ILE A 1 96 ? 4.353 -2.814 -11.037 1.00 95.44 96 ILE A N 1
ATOM 733 C CA . ILE A 1 96 ? 5.404 -3.718 -10.566 1.00 95.44 96 ILE A CA 1
ATOM 734 C C . ILE A 1 96 ? 6.388 -3.948 -11.718 1.00 95.44 96 ILE A C 1
ATOM 736 O O . ILE A 1 96 ? 6.120 -4.716 -12.641 1.00 95.44 96 ILE A O 1
ATOM 740 N N . GLY A 1 97 ? 7.540 -3.280 -11.658 1.00 93.81 97 GLY A N 1
ATOM 741 C CA . GLY A 1 97 ? 8.505 -3.254 -12.759 1.00 93.81 97 GLY A CA 1
ATOM 742 C C . GLY A 1 97 ? 8.013 -2.434 -13.959 1.00 93.81 97 GLY A C 1
ATOM 743 O O . GLY A 1 97 ? 7.017 -1.720 -13.886 1.00 93.81 97 GLY A O 1
ATOM 744 N N . SER A 1 98 ? 8.729 -2.506 -15.080 1.00 93.19 98 SER A N 1
ATOM 745 C CA . SER A 1 98 ? 8.365 -1.813 -16.324 1.00 93.19 98 SER A CA 1
ATOM 746 C C . SER A 1 98 ? 8.585 -2.703 -17.541 1.00 93.19 98 SER A C 1
ATOM 748 O O . SER A 1 98 ? 9.439 -3.585 -17.516 1.00 93.19 98 SER A O 1
ATOM 750 N N . LEU A 1 99 ? 7.879 -2.457 -18.647 1.00 89.75 99 LEU A N 1
ATOM 751 C CA . LEU A 1 99 ? 8.122 -3.187 -19.902 1.00 89.75 99 LEU A CA 1
ATOM 752 C C . LEU A 1 99 ? 9.571 -3.050 -20.396 1.00 89.75 99 LEU A C 1
ATOM 754 O O . LEU A 1 99 ? 10.125 -3.997 -20.941 1.00 89.75 99 LEU A O 1
ATOM 758 N N . SER A 1 100 ? 10.187 -1.891 -20.167 1.00 89.50 100 SER A N 1
ATOM 759 C CA . SER A 1 100 ? 11.585 -1.610 -20.504 1.00 89.50 100 SER A CA 1
ATOM 760 C C . SER A 1 100 ? 12.603 -2.337 -19.623 1.00 89.50 100 SER A C 1
ATOM 762 O O . SER A 1 100 ? 13.768 -2.377 -19.999 1.00 89.50 100 SER A O 1
ATOM 764 N N . GLN A 1 101 ? 12.190 -2.886 -18.471 1.00 89.12 101 GLN A N 1
ATOM 765 C CA . GLN A 1 101 ? 13.066 -3.533 -17.481 1.00 89.12 101 GLN A CA 1
ATOM 766 C C . GLN A 1 101 ? 14.319 -2.695 -17.160 1.00 89.12 101 GLN A C 1
ATOM 768 O O . GLN A 1 101 ? 15.439 -3.192 -17.217 1.00 89.12 101 GLN A O 1
ATOM 773 N N . THR A 1 102 ? 14.133 -1.412 -16.838 1.00 89.81 102 THR A N 1
ATOM 774 C CA . THR A 1 102 ? 15.248 -0.513 -16.498 1.00 89.81 102 THR A CA 1
ATOM 775 C C . THR A 1 102 ? 15.907 -0.904 -15.175 1.00 89.81 102 THR A C 1
ATOM 777 O O . THR A 1 102 ? 15.276 -1.520 -14.314 1.00 89.81 102 THR A O 1
ATOM 780 N N . ASP A 1 103 ? 17.143 -0.456 -14.953 1.00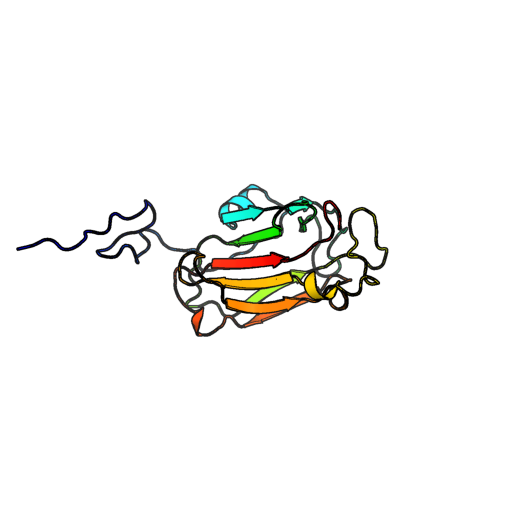 87.31 103 ASP A N 1
ATOM 781 C CA . ASP A 1 103 ? 17.873 -0.689 -13.694 1.00 87.31 103 ASP A CA 1
ATOM 782 C C . ASP A 1 103 ? 17.111 -0.196 -12.451 1.00 87.31 103 ASP A C 1
ATOM 784 O O . ASP A 1 103 ? 17.264 -0.738 -11.362 1.00 87.31 103 ASP A O 1
ATOM 788 N N . SER A 1 104 ? 16.259 0.819 -12.616 1.00 90.19 104 SER A N 1
ATOM 789 C CA . SER A 1 104 ? 15.418 1.391 -11.560 1.00 90.19 104 SER A CA 1
ATOM 790 C C . SER A 1 104 ? 13.986 0.853 -11.539 1.00 90.19 104 SER A C 1
ATOM 792 O O . SER A 1 104 ? 13.191 1.264 -10.708 1.00 90.19 104 SER A O 1
ATOM 794 N N . CYS A 1 105 ? 13.579 0.013 -12.486 1.00 92.38 105 CYS A N 1
ATOM 795 C CA . CYS A 1 105 ? 12.205 -0.469 -12.542 1.00 92.38 105 CYS A CA 1
ATOM 796 C C . CYS A 1 105 ? 12.112 -1.752 -13.35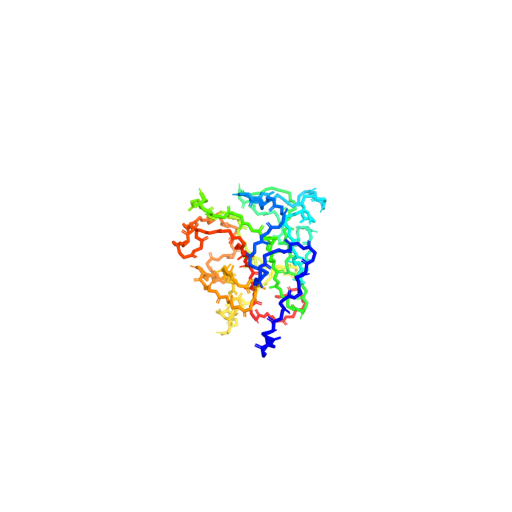2 1.00 92.38 105 CYS A C 1
ATOM 798 O O . CYS A 1 105 ? 11.634 -1.791 -14.492 1.00 92.38 105 CYS A O 1
ATOM 800 N N . ASN A 1 106 ? 12.560 -2.836 -12.747 1.00 89.94 106 ASN A N 1
ATOM 801 C CA . ASN A 1 106 ? 12.518 -4.159 -13.335 1.00 89.94 106 ASN A CA 1
ATOM 802 C C . ASN A 1 106 ? 11.990 -5.156 -12.301 1.00 89.94 106 ASN A C 1
ATOM 804 O O . ASN A 1 106 ? 11.884 -4.860 -11.119 1.00 89.94 106 ASN A O 1
ATOM 808 N N . THR A 1 107 ? 11.597 -6.327 -12.780 1.00 86.56 107 THR A N 1
ATOM 809 C CA . THR A 1 107 ? 11.146 -7.437 -11.924 1.00 86.56 107 THR A CA 1
ATOM 810 C C . THR A 1 107 ? 11.733 -8.775 -12.390 1.00 86.56 107 THR A C 1
ATOM 812 O O . THR A 1 107 ? 11.563 -9.807 -11.735 1.00 86.56 107 THR A O 1
ATOM 815 N N . ASN A 1 108 ? 12.471 -8.745 -13.511 1.00 84.50 108 ASN A N 1
ATOM 816 C CA . ASN A 1 108 ? 12.968 -9.894 -14.252 1.00 84.50 108 ASN A CA 1
ATOM 817 C C . ASN A 1 108 ? 11.829 -10.880 -14.550 1.00 84.50 108 ASN A C 1
ATOM 819 O O . ASN A 1 108 ? 11.695 -11.902 -13.888 1.00 84.50 108 ASN A O 1
ATOM 823 N N . LEU A 1 109 ? 10.977 -10.549 -15.527 1.00 82.19 109 LEU A N 1
ATOM 824 C CA . LEU A 1 109 ? 9.796 -11.356 -15.887 1.00 82.19 109 LEU A CA 1
ATOM 825 C C . LEU A 1 109 ? 10.128 -12.770 -16.391 1.00 82.19 109 LEU A C 1
ATOM 827 O O . LEU A 1 109 ? 9.241 -13.617 -16.453 1.00 82.19 109 LEU A O 1
ATOM 831 N N . SER A 1 110 ? 11.383 -13.013 -16.767 1.00 84.19 110 SER A N 1
ATOM 832 C CA . SER A 1 110 ? 11.875 -14.319 -17.211 1.00 84.19 110 SER A CA 1
ATOM 833 C C . SER A 1 110 ? 12.284 -15.227 -16.045 1.00 84.19 110 SER A C 1
ATOM 835 O O . SER A 1 110 ? 12.596 -16.395 -16.267 1.00 84.19 110 SER A O 1
ATOM 837 N N . ASP A 1 111 ? 12.322 -14.705 -14.816 1.00 85.12 111 ASP A N 1
ATOM 838 C CA . ASP A 1 111 ? 12.631 -15.464 -13.607 1.00 85.12 111 ASP A CA 1
ATOM 839 C C . ASP A 1 111 ? 11.490 -16.460 -13.303 1.00 85.12 111 ASP A C 1
ATOM 841 O O . ASP A 1 111 ? 10.339 -16.057 -13.133 1.00 85.12 111 ASP A O 1
ATOM 845 N N . PRO A 1 112 ? 11.764 -17.772 -13.183 1.00 83.44 112 PRO A N 1
ATOM 846 C CA . PRO A 1 112 ? 10.739 -18.755 -12.832 1.00 83.44 112 PRO A CA 1
ATOM 847 C C . PRO A 1 112 ? 10.008 -18.443 -11.516 1.00 83.44 112 PRO A C 1
ATOM 849 O O . PRO A 1 112 ? 8.866 -18.860 -11.332 1.00 83.44 112 PRO A O 1
ATOM 852 N N . ASN A 1 113 ? 10.643 -17.682 -10.617 1.00 86.31 113 ASN A N 1
ATOM 853 C CA . ASN A 1 113 ? 10.094 -17.294 -9.320 1.00 86.31 113 ASN A CA 1
ATOM 854 C C . ASN A 1 113 ? 9.471 -15.886 -9.318 1.00 86.31 113 ASN A C 1
ATOM 856 O O . ASN A 1 113 ? 9.199 -15.342 -8.248 1.00 86.31 113 ASN A O 1
ATOM 860 N N . THR A 1 114 ? 9.211 -15.268 -10.480 1.00 85.38 114 THR A N 1
ATOM 861 C CA . THR A 1 114 ? 8.551 -13.947 -10.558 1.00 85.38 114 THR A CA 1
ATOM 862 C C . THR A 1 114 ? 7.215 -13.913 -9.808 1.00 85.38 114 THR A C 1
ATOM 864 O O . THR A 1 114 ? 6.851 -12.877 -9.257 1.00 85.38 114 THR A O 1
ATOM 867 N N . VAL A 1 115 ? 6.497 -15.037 -9.728 1.00 86.69 115 VAL A N 1
ATOM 868 C CA . VAL A 1 115 ? 5.216 -15.143 -9.002 1.00 86.69 115 VAL A CA 1
ATOM 869 C C . VAL A 1 115 ? 5.363 -14.818 -7.510 1.00 86.69 115 VAL A C 1
ATOM 871 O O . VAL A 1 115 ? 4.466 -14.223 -6.909 1.00 86.69 115 VAL A O 1
ATOM 874 N N . ASP A 1 116 ? 6.517 -15.131 -6.918 1.00 88.00 116 ASP A N 1
ATOM 875 C CA . ASP A 1 116 ? 6.791 -14.847 -5.508 1.00 88.00 116 ASP A CA 1
ATOM 876 C C . ASP A 1 116 ? 7.067 -13.358 -5.243 1.00 88.00 116 ASP A C 1
ATOM 878 O O . ASP A 1 116 ? 7.058 -12.918 -4.089 1.00 88.00 116 ASP A O 1
ATOM 882 N N . LYS A 1 117 ? 7.309 -12.574 -6.303 1.00 91.69 117 LYS A N 1
ATOM 883 C CA . LYS A 1 117 ? 7.526 -11.120 -6.241 1.00 91.69 117 LYS A CA 1
ATOM 884 C C . LYS A 1 117 ? 6.220 -10.328 -6.264 1.00 91.69 117 LYS A C 1
ATOM 886 O O . LYS A 1 117 ? 6.245 -9.109 -6.438 1.00 91.69 117 LYS A O 1
ATOM 891 N N . ALA A 1 118 ? 5.086 -11.009 -6.108 1.00 95.19 118 ALA A N 1
ATOM 892 C CA . ALA A 1 118 ? 3.781 -10.381 -6.031 1.00 95.19 118 ALA A CA 1
ATOM 893 C C . ALA A 1 118 ? 3.681 -9.401 -4.853 1.00 95.19 118 ALA A C 1
ATOM 895 O O . ALA A 1 118 ? 4.256 -9.610 -3.783 1.00 95.19 118 ALA A O 1
ATOM 896 N N . VAL A 1 119 ? 2.890 -8.348 -5.050 1.00 97.88 119 VAL A N 1
ATOM 897 C CA . VAL A 1 119 ? 2.535 -7.406 -3.986 1.00 97.88 119 VAL A CA 1
ATOM 898 C C . VAL A 1 119 ? 1.195 -7.825 -3.395 1.00 97.88 119 VAL A C 1
ATOM 900 O O . VAL A 1 119 ? 0.191 -7.943 -4.103 1.00 97.88 119 VAL A O 1
ATOM 903 N N . LEU A 1 120 ? 1.168 -8.054 -2.088 1.00 98.31 120 LEU A N 1
ATOM 904 C CA . LEU A 1 120 ? -0.029 -8.424 -1.345 1.00 98.31 120 LEU A CA 1
ATOM 905 C C . LEU A 1 120 ? -0.685 -7.177 -0.763 1.00 98.31 120 LEU A C 1
ATOM 907 O O . LEU A 1 120 ? -0.010 -6.372 -0.128 1.00 98.31 120 LEU A O 1
ATOM 911 N N . LEU A 1 121 ? -2.000 -7.053 -0.941 1.00 98.75 121 LEU A N 1
ATOM 912 C CA . LEU A 1 121 ? -2.839 -6.175 -0.131 1.00 98.75 121 LEU A CA 1
ATOM 913 C C . LEU A 1 121 ? -3.412 -6.996 1.021 1.00 98.75 121 LEU A C 1
ATOM 915 O O . LEU A 1 121 ? -4.087 -8.005 0.795 1.00 98.75 121 LEU A O 1
ATOM 919 N N . GLN A 1 122 ? -3.166 -6.551 2.245 1.00 98.75 122 GLN A N 1
ATOM 920 C CA . GLN A 1 122 ? -3.582 -7.220 3.469 1.00 98.75 122 GLN A CA 1
ATOM 921 C C . GLN A 1 122 ? -4.233 -6.245 4.446 1.00 98.75 122 GLN A C 1
ATOM 923 O O . GLN A 1 122 ? -4.041 -5.033 4.349 1.00 98.75 122 GLN A O 1
ATOM 928 N N . TYR A 1 123 ? -4.966 -6.789 5.413 1.00 98.75 123 TYR A N 1
ATOM 929 C CA . TYR A 1 123 ? -5.442 -6.041 6.571 1.00 98.75 123 TYR A CA 1
ATOM 930 C C . TYR A 1 123 ? -5.146 -6.771 7.880 1.00 98.75 123 TYR A C 1
ATOM 932 O O . TYR A 1 123 ? -4.973 -7.992 7.898 1.00 98.75 123 TYR A O 1
ATOM 940 N N . SER A 1 124 ? -5.104 -6.014 8.971 1.00 98.50 124 SER A N 1
ATOM 941 C CA . SER A 1 124 ? -5.025 -6.528 10.336 1.00 98.50 124 SER A CA 1
ATOM 942 C C . SER A 1 124 ? -6.071 -5.846 11.209 1.00 98.50 124 SER A C 1
ATOM 944 O O . SER A 1 124 ? -6.307 -4.648 11.072 1.00 98.50 124 SER A O 1
ATOM 946 N N . VAL A 1 125 ? -6.676 -6.618 12.111 1.00 96.25 125 VAL A N 1
ATOM 947 C CA . VAL A 1 125 ? -7.641 -6.144 13.122 1.00 96.25 125 VAL A CA 1
ATOM 948 C C . VAL A 1 125 ? -7.116 -6.334 14.550 1.00 96.25 125 VAL A C 1
ATOM 950 O O . VAL A 1 125 ? -7.857 -6.199 15.515 1.00 96.25 125 VAL A O 1
ATOM 953 N N . ASN A 1 126 ? -5.838 -6.698 14.685 1.00 92.06 126 ASN A N 1
ATOM 954 C CA . ASN A 1 126 ? -5.162 -6.943 15.958 1.00 92.06 126 ASN A CA 1
ATOM 955 C C . ASN A 1 126 ? -3.765 -6.316 15.961 1.00 92.06 126 ASN A C 1
ATOM 957 O O . ASN A 1 126 ? -2.771 -6.982 16.243 1.00 92.06 126 ASN A O 1
ATOM 961 N N . ASN A 1 127 ? -3.710 -5.038 15.582 1.00 90.44 127 ASN A N 1
ATOM 962 C CA . ASN A 1 127 ? -2.509 -4.205 15.601 1.00 90.44 127 ASN A CA 1
ATOM 963 C C . ASN A 1 127 ? -1.283 -4.833 14.901 1.00 90.44 127 ASN A C 1
ATOM 965 O O . ASN A 1 127 ? -0.152 -4.755 15.370 1.00 90.44 127 ASN A O 1
ATOM 969 N N . GLY A 1 128 ? -1.510 -5.525 13.783 1.00 94.81 128 GLY A N 1
ATOM 970 C CA . GLY A 1 128 ? -0.442 -6.090 12.961 1.00 94.81 128 GLY A CA 1
ATOM 971 C C . GLY A 1 128 ? 0.126 -7.429 13.439 1.00 94.81 128 GLY A C 1
ATOM 972 O O . GLY A 1 128 ? 1.072 -7.916 12.817 1.00 94.81 128 GLY A O 1
ATOM 973 N N . ILE A 1 129 ? -0.450 -8.063 14.470 1.00 92.94 129 ILE A N 1
ATOM 974 C CA . ILE A 1 129 ? -0.036 -9.404 14.927 1.00 92.94 129 ILE A CA 1
ATOM 975 C C . ILE A 1 129 ? -0.333 -10.453 13.849 1.00 92.94 129 ILE A C 1
ATOM 977 O O . ILE A 1 129 ? 0.520 -11.268 13.501 1.00 92.94 129 ILE A O 1
ATOM 981 N N . THR A 1 130 ? -1.545 -10.425 13.290 1.00 96.62 130 THR A N 1
ATOM 982 C CA . THR A 1 130 ? -1.942 -11.298 12.177 1.00 96.62 130 THR A CA 1
ATOM 983 C C . THR A 1 130 ? -2.462 -10.486 11.005 1.00 96.62 130 THR A C 1
ATOM 985 O O . THR A 1 130 ? -3.072 -9.433 11.194 1.00 96.62 130 THR A O 1
ATOM 988 N N . TRP A 1 131 ? -2.248 -11.004 9.796 1.00 98.25 131 TRP A N 1
ATOM 989 C CA . TRP A 1 131 ? -2.598 -10.335 8.549 1.00 98.25 131 TRP A CA 1
ATOM 990 C C . TRP A 1 131 ? -3.413 -11.254 7.649 1.00 98.25 131 TRP A C 1
ATOM 992 O O . TRP A 1 131 ? -3.021 -12.393 7.406 1.00 98.25 131 TRP A O 1
ATOM 1002 N N . GLN A 1 132 ? -4.516 -10.731 7.124 1.00 98.50 132 GLN A N 1
ATOM 1003 C CA . GLN A 1 132 ? -5.409 -11.424 6.199 1.00 98.50 132 GLN A CA 1
ATOM 1004 C C . GLN A 1 132 ? -5.270 -10.829 4.797 1.00 98.50 132 GLN A C 1
ATOM 1006 O O . GLN A 1 132 ? -5.178 -9.611 4.645 1.00 98.50 132 GLN A O 1
ATOM 1011 N N . VAL A 1 133 ? -5.224 -11.677 3.766 1.00 98.44 133 VAL A N 1
ATOM 1012 C CA . VAL A 1 133 ? -5.040 -11.249 2.368 1.00 98.44 133 VAL A CA 1
ATOM 1013 C C . VAL A 1 133 ? -6.369 -10.811 1.763 1.00 98.44 133 VAL A C 1
ATOM 1015 O O . VAL A 1 133 ? -7.334 -11.567 1.765 1.00 98.44 133 VAL A O 1
ATOM 1018 N N . ILE A 1 134 ? -6.393 -9.602 1.201 1.00 98.44 134 ILE A N 1
ATOM 1019 C CA . ILE A 1 134 ? -7.499 -9.090 0.380 1.00 98.44 134 ILE A CA 1
ATOM 1020 C C . ILE A 1 134 ? -7.250 -9.432 -1.089 1.00 98.44 134 ILE A C 1
ATOM 1022 O O . ILE A 1 134 ? -8.155 -9.884 -1.785 1.00 98.44 134 ILE A O 1
ATOM 1026 N N . ALA A 1 135 ? -6.024 -9.196 -1.567 1.00 98.25 135 ALA A N 1
ATOM 1027 C CA . ALA A 1 135 ? -5.661 -9.403 -2.962 1.00 98.25 135 ALA A CA 1
ATOM 1028 C C . ALA A 1 135 ? -4.157 -9.636 -3.147 1.00 98.25 135 ALA A C 1
ATOM 1030 O O . ALA A 1 135 ? -3.335 -9.157 -2.363 1.00 98.25 135 ALA A O 1
ATOM 1031 N N . GLN A 1 136 ? -3.806 -10.322 -4.234 1.00 97.69 136 GLN A N 1
ATOM 1032 C CA . GLN A 1 136 ? -2.435 -10.565 -4.676 1.00 97.69 136 GLN A CA 1
ATOM 1033 C C . GLN A 1 136 ? -2.251 -10.018 -6.093 1.00 97.69 136 GLN A C 1
ATOM 1035 O O . GLN A 1 136 ? -3.038 -10.325 -6.985 1.00 97.69 136 GLN A O 1
ATOM 1040 N N . HIS A 1 137 ? -1.194 -9.234 -6.300 1.00 97.69 137 HIS A N 1
ATOM 1041 C CA . HIS A 1 137 ? -0.916 -8.541 -7.557 1.00 97.69 137 HIS A CA 1
ATOM 1042 C C . HIS A 1 137 ? 0.356 -9.111 -8.176 1.00 97.69 137 HIS A C 1
ATOM 1044 O O . HIS A 1 137 ? 1.445 -8.947 -7.625 1.00 97.69 137 HIS A O 1
ATOM 1050 N N . GLN A 1 138 ? 0.219 -9.816 -9.296 1.00 95.31 138 GLN A N 1
ATOM 1051 C CA . GLN A 1 138 ? 1.339 -10.482 -9.959 1.00 95.31 138 GLN A CA 1
ATOM 1052 C C . GLN A 1 138 ? 2.137 -9.500 -10.823 1.00 95.31 138 GLN A C 1
ATOM 1054 O O . GLN A 1 138 ? 1.521 -8.715 -11.544 1.00 95.31 138 GLN A O 1
ATOM 1059 N N . PRO A 1 139 ? 3.481 -9.574 -10.866 1.00 93.38 139 PRO A N 1
ATOM 1060 C CA . PRO A 1 139 ? 4.271 -8.636 -11.666 1.00 93.38 139 PRO A CA 1
ATOM 1061 C C . PRO A 1 139 ? 3.889 -8.619 -13.151 1.00 93.38 139 PRO A C 1
ATOM 1063 O O . PRO A 1 139 ? 3.781 -7.557 -13.752 1.00 93.38 139 PRO A O 1
ATOM 1066 N N . LYS A 1 140 ? 3.592 -9.791 -13.728 1.00 91.94 140 LYS A N 1
ATOM 1067 C CA . LYS A 1 140 ? 3.148 -9.923 -15.127 1.00 91.94 140 LYS A CA 1
ATOM 1068 C C . LYS A 1 140 ? 1.860 -9.146 -15.434 1.00 91.94 140 LYS A C 1
ATOM 1070 O O . LYS A 1 140 ? 1.720 -8.623 -16.533 1.00 91.94 140 LYS A O 1
ATOM 1075 N N . ASP A 1 141 ? 0.953 -9.057 -14.462 1.00 93.88 141 ASP A N 1
ATOM 1076 C CA . ASP A 1 141 ? -0.354 -8.422 -14.628 1.00 93.88 141 ASP A CA 1
ATOM 1077 C C . ASP A 1 141 ? -0.269 -6.920 -14.330 1.00 93.88 141 ASP A C 1
ATOM 1079 O O . ASP A 1 141 ? -1.146 -6.179 -14.745 1.00 93.88 141 ASP A O 1
ATOM 1083 N N . PHE A 1 142 ? 0.796 -6.461 -13.659 1.00 96.00 142 PHE A N 1
ATOM 1084 C CA . PHE A 1 142 ? 0.995 -5.078 -13.208 1.00 96.00 142 PHE A CA 1
ATOM 1085 C C . PHE A 1 142 ? 2.268 -4.433 -13.780 1.00 96.00 142 PHE A C 1
ATOM 1087 O O . PHE A 1 142 ? 2.764 -3.448 -13.239 1.00 96.00 142 PHE A O 1
ATOM 1094 N N . ILE A 1 143 ? 2.796 -4.952 -14.894 1.00 93.62 143 ILE A N 1
ATOM 1095 C CA . ILE A 1 143 ? 4.004 -4.417 -15.551 1.00 93.62 143 ILE A CA 1
ATOM 1096 C C . ILE A 1 143 ? 3.816 -2.995 -16.111 1.00 93.62 143 ILE A C 1
ATOM 1098 O O . ILE A 1 143 ? 4.775 -2.277 -16.392 1.00 93.62 143 ILE A O 1
ATOM 1102 N N . GLN A 1 144 ? 2.559 -2.598 -16.283 1.00 94.19 144 GLN A N 1
ATOM 1103 C CA . GLN A 1 144 ? 2.120 -1.239 -16.558 1.00 94.19 144 GLN A CA 1
ATOM 1104 C C . GLN A 1 144 ? 1.243 -0.769 -15.399 1.00 94.19 144 GLN A C 1
ATOM 1106 O O . GLN A 1 144 ? 0.584 -1.585 -14.750 1.00 94.19 144 GLN A O 1
ATOM 1111 N N . ALA A 1 145 ? 1.205 0.543 -15.170 1.00 96.31 145 ALA A N 1
ATOM 1112 C CA . ALA A 1 145 ? 0.353 1.131 -14.150 1.00 96.31 145 ALA A CA 1
ATOM 1113 C C . ALA A 1 145 ? -1.116 0.738 -14.354 1.00 96.31 145 ALA A C 1
ATOM 1115 O O . ALA A 1 145 ? -1.650 0.838 -15.457 1.00 96.31 145 ALA A O 1
ATOM 1116 N N . GLN A 1 146 ? -1.778 0.321 -13.277 1.00 97.25 146 GLN A N 1
ATOM 1117 C CA . GLN A 1 146 ? -3.200 -0.004 -13.272 1.00 97.25 146 GLN A CA 1
ATOM 1118 C C . GLN A 1 146 ? -3.880 0.559 -12.037 1.00 97.25 146 GLN A C 1
ATOM 1120 O O . GLN A 1 146 ? -3.360 0.470 -10.925 1.00 97.25 146 GLN A O 1
ATOM 1125 N N . ARG A 1 147 ? -5.081 1.106 -12.228 1.00 97.56 147 ARG A N 1
ATOM 1126 C CA . ARG A 1 147 ? -5.964 1.468 -11.122 1.00 97.56 147 ARG A CA 1
ATOM 1127 C C . ARG A 1 147 ? -6.744 0.238 -10.675 1.00 97.56 147 ARG A C 1
ATOM 1129 O O . ARG A 1 147 ? -7.444 -0.372 -11.477 1.00 97.56 147 ARG A O 1
ATOM 1136 N N . VAL A 1 148 ? -6.686 -0.065 -9.385 1.00 97.88 148 VAL A N 1
ATOM 1137 C CA . VAL A 1 148 ? -7.424 -1.174 -8.772 1.00 97.88 148 VAL A CA 1
ATOM 1138 C C . VAL A 1 148 ? -8.407 -0.671 -7.724 1.00 97.88 148 VAL A C 1
ATOM 1140 O O . VAL A 1 148 ? -8.227 0.392 -7.125 1.00 97.88 148 VAL A O 1
ATOM 1143 N N . SER A 1 149 ? -9.481 -1.434 -7.527 1.00 98.31 149 SER A N 1
ATOM 1144 C CA . SER A 1 149 ? -10.535 -1.135 -6.561 1.00 98.31 149 SER A CA 1
ATOM 1145 C C . SER A 1 149 ? -11.049 -2.427 -5.940 1.00 98.31 149 SER A C 1
ATOM 1147 O O . SER A 1 149 ? -11.609 -3.274 -6.635 1.00 98.31 149 SER A O 1
ATOM 1149 N N . TYR A 1 150 ? -10.902 -2.553 -4.625 1.00 98.56 150 TYR A N 1
ATOM 1150 C CA . TYR A 1 150 ? -11.400 -3.687 -3.852 1.00 98.56 150 TYR A CA 1
ATOM 1151 C C . TYR A 1 150 ? -12.505 -3.240 -2.904 1.00 98.56 150 TYR A C 1
ATOM 1153 O O . TYR A 1 150 ? -12.497 -2.110 -2.420 1.00 98.56 150 TYR A O 1
ATOM 1161 N N . ASN A 1 151 ? -13.466 -4.123 -2.634 1.00 98.38 151 ASN A N 1
ATOM 1162 C CA . ASN A 1 151 ? -14.407 -3.912 -1.537 1.00 98.38 151 ASN A CA 1
ATOM 1163 C C . ASN A 1 151 ? -13.683 -4.126 -0.206 1.00 98.38 151 ASN A C 1
ATOM 1165 O O . ASN A 1 151 ? -12.897 -5.064 -0.089 1.00 98.38 151 ASN A O 1
ATOM 1169 N N . VAL A 1 152 ? -13.985 -3.302 0.798 1.00 98.25 152 VAL A N 1
ATOM 1170 C CA . VAL A 1 152 ? -13.541 -3.567 2.174 1.00 98.25 152 VAL A CA 1
ATOM 1171 C C . VAL A 1 152 ? -14.217 -4.864 2.659 1.00 98.25 152 VAL A C 1
ATOM 1173 O O . VAL A 1 152 ? -15.460 -4.918 2.623 1.00 98.25 152 VAL A O 1
ATOM 1176 N N . PRO A 1 153 ? -13.442 -5.891 3.082 1.00 98.19 153 PRO A N 1
ATOM 1177 C CA . PRO A 1 153 ? -13.977 -7.136 3.639 1.00 98.19 153 PRO A CA 1
ATOM 1178 C C . PRO A 1 153 ? -14.924 -6.865 4.805 1.00 98.19 153 PRO A C 1
ATOM 1180 O O . PRO A 1 153 ? -14.730 -5.893 5.533 1.00 98.19 153 PRO A O 1
ATOM 1183 N N . LEU A 1 154 ? -15.946 -7.701 4.997 1.00 97.44 154 LEU A N 1
ATOM 1184 C CA . LEU A 1 154 ? -16.938 -7.480 6.055 1.00 97.44 154 LEU A CA 1
ATOM 1185 C C . LEU A 1 154 ? -16.281 -7.500 7.441 1.00 97.44 154 LEU A C 1
ATOM 1187 O O . LEU A 1 154 ? -16.576 -6.658 8.283 1.00 97.44 154 LEU A O 1
ATOM 1191 N N . GLU A 1 155 ? -15.327 -8.406 7.621 1.00 97.25 155 GLU A N 1
ATOM 1192 C CA . GLU A 1 155 ? -14.523 -8.608 8.824 1.00 97.25 155 GLU A CA 1
ATOM 1193 C C . GLU A 1 155 ? -13.594 -7.421 9.111 1.00 97.25 155 GLU A C 1
ATOM 1195 O O . GLU A 1 155 ? -13.144 -7.244 10.237 1.00 97.25 155 GLU A O 1
ATOM 1200 N N . ALA A 1 156 ? -13.311 -6.598 8.097 1.00 97.50 156 ALA A N 1
ATOM 1201 C CA . ALA A 1 156 ? -12.505 -5.391 8.213 1.00 97.50 156 ALA A CA 1
ATOM 1202 C C . ALA A 1 156 ? -13.356 -4.1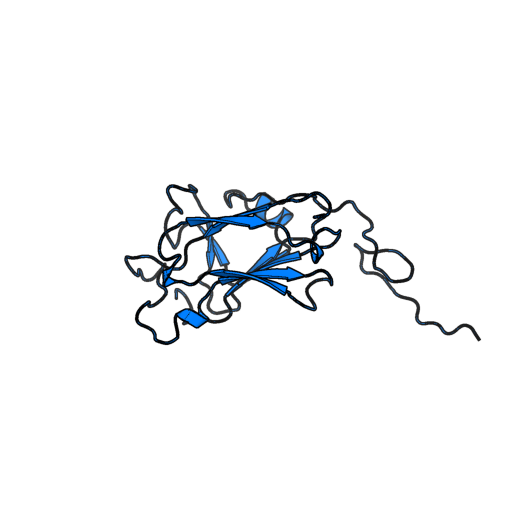23 8.419 1.00 97.50 156 ALA A C 1
ATOM 1204 O O . ALA A 1 156 ? -12.802 -3.032 8.483 1.00 97.50 156 ALA A O 1
ATOM 1205 N N . ARG A 1 157 ? -14.692 -4.208 8.512 1.00 97.38 157 ARG A N 1
ATOM 1206 C CA . ARG A 1 157 ? -15.562 -3.035 8.742 1.00 97.38 157 ARG A CA 1
ATOM 1207 C C . ARG A 1 157 ? -15.688 -2.713 10.224 1.00 97.38 157 ARG A C 1
ATOM 1209 O O . ARG A 1 157 ? -16.769 -2.774 10.805 1.00 97.38 157 ARG A O 1
ATOM 1216 N N . MET A 1 158 ? -14.565 -2.363 10.832 1.00 96.06 158 MET A N 1
ATOM 1217 C CA . MET A 1 158 ? -14.469 -2.036 12.251 1.00 96.06 158 MET A CA 1
ATOM 1218 C C . MET A 1 158 ? -13.458 -0.913 12.499 1.00 96.06 158 MET A C 1
ATOM 1220 O O . MET A 1 158 ? -12.843 -0.395 11.566 1.00 96.06 158 MET A O 1
ATOM 1224 N N . LYS A 1 159 ? -13.326 -0.509 13.763 1.00 95.62 159 LYS A N 1
ATOM 1225 C CA . LYS A 1 159 ? -12.295 0.429 14.214 1.00 95.62 159 LYS A CA 1
ATOM 1226 C C . LYS A 1 159 ? -10.967 -0.295 14.423 1.00 95.62 159 LYS A C 1
ATOM 1228 O O . LYS A 1 159 ? -10.965 -1.476 14.758 1.00 95.62 159 LYS A O 1
ATOM 1233 N N . GLY A 1 160 ? -9.860 0.425 14.263 1.00 95.25 160 GLY A N 1
ATOM 1234 C CA . GLY A 1 160 ? -8.520 -0.086 14.556 1.00 95.25 160 GLY A CA 1
ATOM 1235 C C . GLY A 1 160 ? -7.931 -0.966 13.458 1.00 95.25 160 GLY A C 1
ATOM 1236 O O . GLY A 1 160 ? -7.104 -1.828 13.743 1.00 95.25 160 GLY A O 1
ATOM 1237 N N . VAL A 1 161 ? -8.372 -0.796 12.209 1.00 97.88 161 VAL A N 1
ATOM 1238 C CA . VAL A 1 161 ? -7.909 -1.634 11.097 1.00 97.88 161 VAL A CA 1
ATOM 1239 C C . VAL A 1 161 ? -6.656 -1.040 10.475 1.00 97.88 161 VAL A C 1
ATOM 1241 O O . VAL A 1 161 ? -6.637 0.136 10.116 1.00 97.88 161 VAL A O 1
ATOM 1244 N N . LEU A 1 162 ? -5.630 -1.869 10.298 1.00 98.44 162 LEU A N 1
ATOM 1245 C CA . LEU A 1 162 ? -4.435 -1.529 9.530 1.00 98.44 162 LEU A CA 1
ATOM 1246 C C . LEU A 1 162 ? -4.556 -2.113 8.128 1.00 98.44 162 LEU A C 1
ATOM 1248 O O . LEU A 1 162 ? -4.923 -3.280 7.980 1.00 98.44 162 LEU A O 1
ATOM 1252 N N . LEU A 1 163 ? -4.198 -1.340 7.106 1.00 98.69 163 LEU A N 1
ATOM 1253 C CA . LEU A 1 163 ? -4.008 -1.842 5.747 1.00 98.69 163 LEU A CA 1
ATOM 1254 C C . LEU A 1 163 ? -2.515 -1.926 5.443 1.00 98.69 163 LEU A C 1
ATOM 1256 O O . LEU A 1 163 ? -1.747 -1.050 5.837 1.00 98.69 163 LEU A O 1
ATOM 1260 N N . ARG A 1 164 ? -2.109 -2.976 4.726 1.00 98.62 164 ARG A N 1
ATOM 1261 C CA . ARG A 1 164 ? -0.718 -3.200 4.342 1.00 98.62 164 ARG A CA 1
ATOM 1262 C C . ARG A 1 164 ? -0.577 -3.576 2.878 1.00 98.62 164 ARG A C 1
ATOM 1264 O O . ARG A 1 164 ? -1.257 -4.481 2.401 1.00 98.62 164 ARG A O 1
ATOM 1271 N N . TRP A 1 165 ? 0.393 -2.953 2.221 1.00 98.69 165 TRP A N 1
ATOM 1272 C CA . TRP A 1 165 ? 0.978 -3.424 0.972 1.00 98.69 165 TRP A CA 1
ATOM 1273 C C . TRP A 1 165 ? 2.329 -4.038 1.293 1.00 98.69 165 TRP A C 1
ATOM 1275 O O . TRP A 1 165 ? 3.143 -3.393 1.947 1.00 98.69 165 TRP A O 1
ATOM 1285 N N . TRP A 1 166 ? 2.564 -5.280 0.878 1.00 97.94 166 TRP A N 1
ATOM 1286 C CA . TRP A 1 166 ? 3.795 -5.996 1.208 1.00 97.94 166 TRP A CA 1
ATOM 1287 C C . TRP A 1 166 ? 4.276 -6.860 0.048 1.00 97.94 166 TRP A C 1
ATOM 1289 O O . TRP A 1 166 ? 3.494 -7.604 -0.544 1.00 97.94 166 TRP A O 1
ATOM 1299 N N . GLN A 1 167 ? 5.570 -6.776 -0.256 1.00 95.88 167 GLN A N 1
ATOM 1300 C CA . GLN A 1 167 ? 6.241 -7.655 -1.208 1.00 95.88 167 GLN A CA 1
ATOM 1301 C C . GLN A 1 167 ? 7.114 -8.653 -0.437 1.00 95.88 167 GLN A C 1
ATOM 1303 O O . GLN A 1 167 ? 8.088 -8.269 0.210 1.00 95.88 167 GLN A O 1
ATOM 1308 N N . SER A 1 168 ? 6.760 -9.940 -0.496 1.00 88.44 168 SER A N 1
ATOM 1309 C CA . SER A 1 168 ? 7.417 -10.986 0.301 1.00 88.44 168 SER A CA 1
ATOM 1310 C C . SER A 1 168 ? 8.795 -11.388 -0.214 1.00 88.44 168 SER A C 1
ATOM 1312 O O . SER A 1 168 ? 9.663 -11.744 0.581 1.00 88.44 168 SER A O 1
ATOM 1314 N N . ARG A 1 169 ? 8.999 -11.368 -1.537 1.00 88.44 169 ARG A N 1
ATOM 1315 C CA . ARG A 1 169 ? 10.287 -11.674 -2.167 1.00 88.44 169 ARG A CA 1
ATOM 1316 C C . ARG A 1 169 ? 10.636 -10.627 -3.213 1.00 88.44 169 ARG A C 1
ATOM 1318 O O . ARG A 1 169 ? 9.773 -10.140 -3.933 1.00 88.44 169 ARG A O 1
ATOM 1325 N N . HIS A 1 170 ? 11.920 -10.325 -3.318 1.00 86.62 170 HIS A N 1
ATOM 1326 C CA . HIS A 1 170 ? 12.498 -9.481 -4.358 1.00 86.62 170 HIS A CA 1
ATOM 1327 C C . HIS A 1 170 ? 13.936 -9.940 -4.631 1.00 86.62 170 HIS A C 1
ATOM 1329 O O . HIS A 1 170 ? 14.520 -10.666 -3.825 1.00 86.62 170 HIS A O 1
ATOM 1335 N N . SER A 1 171 ? 14.527 -9.511 -5.748 1.00 82.00 171 SER A N 1
ATOM 1336 C CA . SER A 1 171 ? 15.892 -9.931 -6.116 1.00 82.00 171 SER A CA 1
ATOM 1337 C C . SER A 1 171 ? 16.997 -9.035 -5.542 1.00 82.00 171 SER A C 1
ATOM 1339 O O . SER A 1 171 ? 18.170 -9.319 -5.750 1.00 82.00 171 SER A O 1
ATOM 1341 N N . GLY A 1 172 ? 16.650 -7.988 -4.786 1.00 77.25 172 GLY A N 1
ATOM 1342 C CA . GLY A 1 172 ? 17.609 -7.140 -4.071 1.00 77.25 172 GLY A CA 1
ATOM 1343 C C . GLY A 1 172 ? 17.365 -5.664 -4.355 1.00 77.25 172 GLY A C 1
ATOM 1344 O O . GLY A 1 172 ? 16.276 -5.291 -4.774 1.00 77.25 172 GLY A O 1
ATOM 1345 N N . SER A 1 173 ? 18.364 -4.815 -4.113 1.00 78.06 173 SER A N 1
ATOM 1346 C CA . SER A 1 173 ? 18.259 -3.380 -4.409 1.00 78.06 173 SER A CA 1
ATOM 1347 C C . SER A 1 173 ? 17.952 -3.153 -5.895 1.00 78.06 173 SER A C 1
ATOM 1349 O O . SER A 1 173 ? 18.649 -3.710 -6.737 1.00 78.06 173 SER A O 1
ATOM 1351 N N . GLY A 1 174 ? 16.937 -2.345 -6.213 1.00 66.38 174 GLY A N 1
ATOM 1352 C CA . GLY A 1 174 ? 16.567 -2.001 -7.599 1.00 66.38 174 GLY A CA 1
ATOM 1353 C C . GLY A 1 174 ? 15.817 -3.078 -8.402 1.00 66.38 174 GLY A C 1
ATOM 1354 O O . GLY A 1 174 ? 15.512 -2.841 -9.567 1.00 66.38 174 GLY A O 1
ATOM 1355 N N . HIS A 1 175 ? 15.496 -4.232 -7.803 1.00 58.69 175 HIS A N 1
ATOM 1356 C CA . HIS 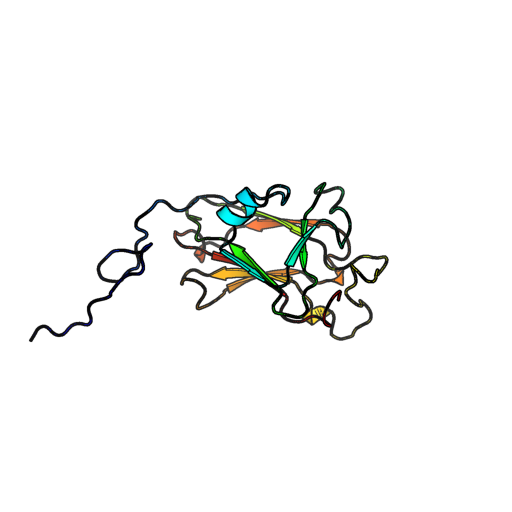A 1 175 ? 14.791 -5.353 -8.452 1.00 58.69 175 HIS A CA 1
ATOM 1357 C C . HIS A 1 175 ? 13.532 -5.783 -7.704 1.00 58.69 175 HIS A C 1
ATOM 1359 O O . HIS A 1 175 ? 13.578 -5.752 -6.456 1.00 58.69 175 HIS A O 1
#

Sequence (175 aa):
CTTGAVCICDEEYQGDDCSVFNHELPSYIKDNFESARITEINWEIIQGGVIGNGCGQLAPYAHGDSLYFNGCQIRQAVTKALDLTRASKIMFVLQIGSLSQTDSCNTNLSDPNTVDKAVLLQYSVNNGITWQVIAQHQPKDFIQAQRVSYNVPLEARMKGVLLRWWQSRHSGSGH